Protein AF-A0A7J7G4H4-F1 (afdb_monomer)

Nearest PDB structures (foldseek):
  5lal-assembly2_B  TM=8.536E-01  e=6.443E-05  Arabidopsis thaliana
  6ooc-assembly1_B  TM=7.143E-01  e=7.112E-02  Glycyrrhiza echinata
  6ooc-assembly1_A  TM=6.023E-01  e=1.237E-01  Glycyrrhiza echinata

Sequence (104 aa):
MTNLMGKSCCMLFFVLLLTSSIFLGHSKKLNQYEPCNRLKLFYHDTMFNGTNVSNATAATVANATKLGNFDFGMLVVFDDPMTVDNHFVSSPVAREHRGSISTT

InterPro domains:
  IPR004265 Dirigent protein [PF03018] (37-95)
  IPR004265 Dirigent protein [PTHR46442] (8-95)

Structure (mmCIF, N/CA/C/O backbone):
data_AF-A0A7J7G4H4-F1
#
_entry.id   AF-A0A7J7G4H4-F1
#
loop_
_atom_site.group_PDB
_atom_site.id
_atom_site.type_symbol
_atom_site.label_atom_id
_atom_site.label_alt_id
_atom_site.label_comp_id
_atom_site.label_asym_id
_atom_site.label_entity_id
_atom_site.label_seq_id
_atom_site.pdbx_PDB_ins_code
_atom_site.Cartn_x
_atom_site.Cartn_y
_atom_site.Cartn_z
_atom_site.occupancy
_atom_site.B_iso_or_equiv
_atom_site.auth_seq_id
_atom_site.auth_comp_id
_atom_site.auth_asym_id
_atom_site.auth_atom_id
_atom_site.pdbx_PDB_model_num
ATOM 1 N N . MET A 1 1 ? -74.173 0.706 27.079 1.00 51.81 1 MET A N 1
ATOM 2 C CA . MET A 1 1 ? -72.860 0.159 26.651 1.00 51.81 1 MET A CA 1
ATOM 3 C C . MET A 1 1 ? -71.925 1.196 26.006 1.00 51.81 1 MET A C 1
ATOM 5 O O . MET A 1 1 ? -70.771 0.876 25.773 1.00 51.81 1 MET A O 1
ATOM 9 N N . THR A 1 2 ? -72.339 2.452 25.794 1.00 55.25 2 THR A N 1
ATOM 10 C CA . THR A 1 2 ? -71.518 3.501 25.145 1.00 55.25 2 THR A CA 1
ATOM 11 C C . THR A 1 2 ? -70.486 4.164 26.074 1.00 55.25 2 THR A C 1
ATOM 13 O O . THR A 1 2 ? -69.373 4.455 25.650 1.00 55.25 2 THR A O 1
ATOM 16 N N . ASN A 1 3 ? -70.801 4.324 27.365 1.00 55.53 3 ASN A N 1
ATOM 17 C CA . ASN A 1 3 ? -69.897 4.942 28.352 1.00 55.53 3 ASN A CA 1
ATOM 18 C C . ASN A 1 3 ? -68.682 4.069 28.732 1.00 55.53 3 ASN A C 1
ATOM 20 O O . ASN A 1 3 ? -67.641 4.598 29.120 1.00 55.53 3 ASN A O 1
ATOM 24 N N . LEU A 1 4 ? -68.800 2.739 28.623 1.00 54.69 4 LEU A N 1
ATOM 25 C CA . LEU A 1 4 ? -67.704 1.802 28.910 1.00 54.69 4 LEU A CA 1
ATOM 26 C C . LEU A 1 4 ? -66.691 1.764 27.752 1.00 54.69 4 LEU A C 1
ATOM 28 O O . LEU A 1 4 ? -65.487 1.754 27.988 1.00 54.69 4 LEU A O 1
ATOM 32 N N . MET A 1 5 ? -67.186 1.838 26.510 1.00 59.12 5 MET A N 1
ATOM 33 C CA . MET A 1 5 ? -66.379 1.900 25.285 1.00 59.12 5 MET A CA 1
ATOM 34 C C . MET A 1 5 ? -65.554 3.193 25.205 1.00 59.12 5 MET A C 1
ATOM 36 O O . MET A 1 5 ? -64.363 3.135 24.911 1.00 59.12 5 MET A O 1
ATOM 40 N N . GLY A 1 6 ? -66.148 4.341 25.557 1.00 62.16 6 GLY A N 1
ATOM 41 C CA . GLY A 1 6 ? -65.435 5.624 25.619 1.00 62.16 6 GLY A CA 1
ATOM 42 C C . GLY A 1 6 ? -64.328 5.644 26.678 1.00 62.16 6 GLY A C 1
ATOM 43 O O . GLY A 1 6 ? -63.203 6.035 26.384 1.00 62.16 6 GLY A O 1
ATOM 44 N N . LYS A 1 7 ? -64.605 5.126 27.885 1.00 66.31 7 LYS A N 1
ATOM 45 C CA . LYS A 1 7 ? -63.599 4.983 28.954 1.00 66.31 7 LYS A CA 1
ATOM 46 C C . LYS A 1 7 ? -62.466 4.036 28.559 1.00 66.31 7 LYS A C 1
ATOM 48 O O . LYS A 1 7 ? -61.307 4.372 28.769 1.00 66.31 7 LYS A O 1
ATOM 53 N N . SER A 1 8 ? -62.787 2.892 27.952 1.00 71.88 8 SER A N 1
ATOM 54 C CA . SER A 1 8 ? -61.786 1.937 27.462 1.00 71.88 8 SER A CA 1
ATOM 55 C C . SER A 1 8 ? -60.897 2.550 26.379 1.00 71.88 8 SER A C 1
ATOM 57 O O . SER A 1 8 ? -59.690 2.335 26.392 1.00 71.88 8 SER A O 1
ATOM 59 N N . CYS A 1 9 ? -61.470 3.348 25.473 1.00 74.12 9 CYS A N 1
ATOM 60 C CA . CYS A 1 9 ? -60.723 4.020 24.413 1.00 74.12 9 CYS A CA 1
ATOM 61 C C . CYS A 1 9 ? -59.807 5.123 24.967 1.00 74.12 9 CYS A C 1
ATOM 63 O O . CYS A 1 9 ? -58.652 5.222 24.559 1.00 74.12 9 CYS A O 1
ATOM 65 N N . CYS A 1 10 ? -60.282 5.906 25.943 1.00 75.75 10 CYS A N 1
ATOM 66 C CA . CYS A 1 10 ? -59.459 6.897 26.637 1.00 75.75 10 CYS A CA 1
ATOM 67 C C . CYS A 1 10 ? -58.296 6.241 27.390 1.00 75.75 10 CYS A C 1
ATOM 69 O O . CYS A 1 10 ? -57.165 6.699 27.273 1.00 75.75 10 CYS A O 1
ATOM 71 N N . MET A 1 11 ? -58.547 5.148 28.117 1.00 78.38 11 MET A N 1
ATOM 72 C CA . MET A 1 11 ? -57.490 4.423 28.833 1.00 78.38 11 MET A CA 1
ATOM 73 C C . MET A 1 11 ? -56.455 3.835 27.866 1.00 78.38 11 MET A C 1
ATOM 75 O O . MET A 1 11 ? -55.260 3.939 28.126 1.00 78.38 11 MET A O 1
ATOM 79 N N . LEU A 1 12 ? -56.887 3.295 26.719 1.00 79.44 12 LEU A N 1
ATOM 80 C CA . LEU A 1 12 ? -55.982 2.801 25.677 1.00 79.44 12 LEU A CA 1
ATOM 81 C C . LEU A 1 12 ? -55.112 3.928 25.097 1.00 79.44 12 LEU A C 1
ATOM 83 O O . LEU A 1 12 ? -53.911 3.754 24.909 1.00 79.44 12 LEU A O 1
ATOM 87 N N . PHE A 1 13 ? -55.705 5.101 24.862 1.00 78.62 13 PHE A N 1
ATOM 88 C CA . PHE A 1 13 ? -54.999 6.284 24.375 1.00 78.62 13 PHE A CA 1
ATOM 89 C C . PHE A 1 13 ? -53.950 6.783 25.381 1.00 78.62 13 PHE A C 1
ATOM 91 O O . PHE A 1 13 ? -52.820 7.074 24.997 1.00 78.62 13 PHE A O 1
ATOM 98 N N . PHE A 1 14 ? -54.277 6.799 26.678 1.00 77.00 14 PHE A N 1
ATOM 99 C CA . PHE A 1 14 ? -53.316 7.134 27.733 1.00 77.00 14 PHE A CA 1
ATOM 100 C C . PHE A 1 14 ? -52.170 6.120 27.834 1.00 77.00 14 PHE A C 1
ATOM 102 O O . PHE A 1 14 ? -51.022 6.523 28.003 1.00 77.00 14 PHE A O 1
ATOM 109 N N . VAL A 1 15 ? -52.444 4.820 27.678 1.00 80.31 15 VAL A N 1
ATOM 110 C CA . VAL A 1 15 ? -51.398 3.782 27.652 1.00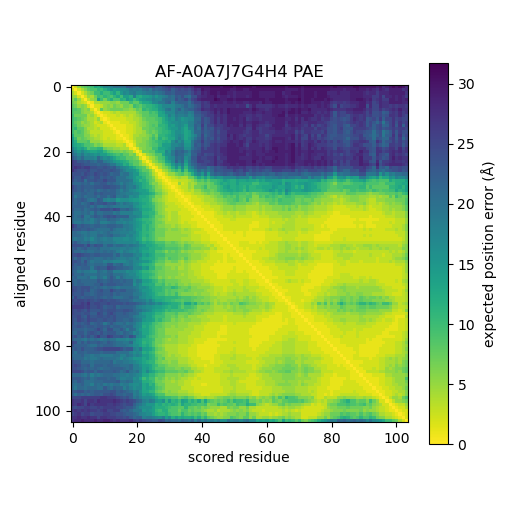 80.31 15 VAL A CA 1
ATOM 111 C C . VAL A 1 15 ? -50.472 3.965 26.446 1.00 80.31 15 VAL A C 1
ATOM 113 O O . VAL A 1 15 ? -49.254 3.945 26.611 1.00 80.31 15 VAL A O 1
ATOM 116 N N . LEU A 1 16 ? -51.023 4.231 25.257 1.00 75.50 16 LEU A N 1
ATOM 117 C CA . LEU A 1 16 ? -50.234 4.501 24.049 1.00 75.50 16 LEU A CA 1
ATOM 118 C C . LEU A 1 16 ? -49.337 5.740 24.219 1.00 75.50 16 LEU A C 1
ATOM 120 O O . LEU A 1 16 ? -48.149 5.684 23.895 1.00 75.50 16 LEU A O 1
ATOM 124 N N . LEU A 1 17 ? -49.861 6.819 24.811 1.00 71.31 17 LEU A N 1
ATOM 125 C CA . LEU A 1 17 ? -49.087 8.025 25.123 1.00 71.31 17 LEU A CA 1
ATOM 126 C C . LEU A 1 17 ? -47.944 7.749 26.109 1.00 71.31 17 LEU A C 1
ATOM 128 O O . LEU A 1 17 ? -46.825 8.201 25.879 1.00 71.31 17 LEU A O 1
ATOM 132 N N . LEU A 1 18 ? -48.181 6.964 27.163 1.00 68.50 18 LEU A N 1
ATOM 133 C CA . LEU A 1 18 ? -47.149 6.628 28.151 1.00 68.50 18 LEU A CA 1
ATOM 134 C C . LEU A 1 18 ? -46.035 5.745 27.565 1.00 68.50 18 LEU A C 1
ATOM 136 O O . LEU A 1 18 ? -44.878 5.883 27.959 1.00 68.50 18 LEU A O 1
ATOM 140 N N . THR A 1 19 ? -46.352 4.881 26.596 1.00 65.06 19 THR A N 1
ATOM 141 C CA . THR A 1 19 ? -45.348 4.041 25.915 1.00 65.06 19 THR A CA 1
ATOM 142 C C . THR A 1 19 ? -44.519 4.785 24.863 1.00 65.06 19 THR A C 1
ATOM 144 O O . THR A 1 19 ? -43.429 4.333 24.514 1.00 65.06 19 THR A O 1
ATOM 147 N N . SER A 1 20 ? -44.985 5.945 24.383 1.00 61.34 20 SER A N 1
ATOM 148 C CA . SER A 1 20 ? -44.292 6.728 23.345 1.00 61.34 20 SER A CA 1
ATOM 149 C C . SER A 1 20 ? -42.995 7.399 23.832 1.00 61.34 20 SER A C 1
ATOM 151 O O . SER A 1 20 ? -42.111 7.704 23.034 1.00 61.34 20 SER A O 1
ATOM 153 N N . SER A 1 21 ? -42.832 7.548 25.149 1.00 58.81 21 SER A N 1
ATOM 154 C CA . SER A 1 21 ? -41.698 8.226 25.794 1.00 58.81 21 SER A CA 1
ATOM 155 C C . SER A 1 21 ? -40.399 7.408 25.835 1.00 58.81 21 SER A C 1
ATOM 157 O O . SER A 1 21 ? -39.354 7.940 26.200 1.00 58.81 21 SER A O 1
ATOM 159 N N . ILE A 1 22 ? -40.444 6.110 25.506 1.00 58.12 22 ILE A N 1
ATOM 160 C CA . ILE A 1 22 ? -39.310 5.186 25.711 1.00 58.12 22 ILE A CA 1
ATOM 161 C C . ILE A 1 22 ? -38.322 5.209 24.526 1.00 58.12 22 ILE A C 1
ATOM 163 O O . ILE A 1 22 ? -37.174 4.795 24.667 1.00 58.12 22 ILE A O 1
ATOM 167 N N . PHE A 1 23 ? -38.708 5.774 23.378 1.00 56.94 23 PHE A N 1
ATOM 168 C CA . PHE A 1 23 ? -37.857 5.855 22.182 1.00 56.94 23 PHE A CA 1
ATOM 169 C C . PHE A 1 23 ? -37.127 7.193 22.025 1.00 56.94 23 PHE A C 1
ATOM 171 O O . PHE A 1 23 ? -36.811 7.601 20.906 1.00 56.94 23 PHE A O 1
ATOM 178 N N . LEU A 1 24 ? -36.798 7.878 23.126 1.00 55.22 24 LEU A N 1
ATOM 179 C CA . LEU A 1 24 ? -35.785 8.931 23.069 1.00 55.22 24 LEU A CA 1
ATOM 180 C C . LEU A 1 24 ? -34.416 8.250 22.969 1.00 55.22 24 LEU A C 1
ATOM 182 O O . LEU A 1 24 ? -33.733 7.992 23.960 1.00 55.22 24 LEU A O 1
ATOM 186 N N . GLY A 1 25 ? -34.093 7.858 21.734 1.00 61.19 25 GLY A N 1
ATOM 187 C CA . GLY A 1 25 ? -32.875 7.159 21.367 1.00 61.19 25 GLY A CA 1
ATOM 188 C C . GLY A 1 25 ? -31.673 7.821 22.022 1.00 61.19 25 GLY A C 1
ATOM 189 O O . GLY A 1 25 ? -31.473 9.031 21.914 1.00 61.19 25 GLY A O 1
ATOM 190 N N . HIS A 1 26 ? -30.892 7.010 22.726 1.00 60.50 26 HIS A N 1
ATOM 191 C CA . HIS A 1 26 ? -29.662 7.398 23.396 1.00 60.50 26 HIS A CA 1
ATOM 192 C C . HIS A 1 26 ? -28.606 7.746 22.333 1.00 60.50 26 HIS A C 1
ATOM 194 O O . HIS A 1 26 ? -27.673 6.987 22.074 1.00 60.50 26 HIS A O 1
ATOM 200 N N . SER A 1 27 ? -28.785 8.870 21.637 1.00 66.81 27 SER A N 1
ATOM 201 C CA . SER A 1 27 ? -27.823 9.346 20.657 1.00 66.81 27 SER A CA 1
ATOM 202 C C . SER A 1 27 ? -26.634 9.877 21.436 1.00 66.81 27 SER A C 1
ATOM 204 O O . SER A 1 27 ? -26.657 11.002 21.938 1.00 66.81 27 SER A O 1
ATOM 206 N N . LYS A 1 28 ? -25.589 9.054 21.574 1.00 71.50 28 LYS A N 1
ATOM 207 C CA . LYS A 1 28 ? -24.290 9.539 22.040 1.00 71.50 28 LYS A CA 1
ATOM 208 C C . LYS A 1 28 ? -23.916 10.725 21.155 1.00 71.50 28 LYS A C 1
ATOM 210 O O . LYS A 1 28 ? -23.801 10.582 19.939 1.00 71.50 28 LYS A O 1
ATOM 215 N N . LYS A 1 29 ? -23.790 11.907 21.758 1.00 79.38 29 LYS A N 1
ATOM 216 C CA . LYS A 1 29 ? -23.354 13.110 21.053 1.00 79.38 29 LYS A CA 1
ATOM 217 C C . LYS A 1 29 ? -21.950 12.832 20.525 1.00 79.38 29 LYS A C 1
ATOM 219 O O . LYS A 1 29 ? -21.027 12.669 21.319 1.00 79.38 29 LYS A O 1
ATOM 224 N N . LEU A 1 30 ? -21.808 12.720 19.205 1.00 86.25 30 LEU A N 1
ATOM 225 C CA . LEU A 1 30 ? -20.499 12.558 18.585 1.00 86.25 30 LEU A CA 1
ATOM 226 C C . LEU A 1 30 ? -19.674 13.803 18.899 1.00 86.25 30 LEU A C 1
ATOM 228 O O . LEU A 1 30 ? -20.122 14.933 18.684 1.00 86.25 30 LEU A O 1
ATOM 232 N N . ASN A 1 31 ? -18.485 13.593 19.445 1.00 87.50 31 ASN A N 1
ATOM 233 C CA . ASN A 1 31 ? -17.548 14.671 19.669 1.00 87.50 31 ASN A CA 1
ATOM 234 C C . ASN A 1 31 ? -16.834 14.968 18.345 1.00 87.50 31 ASN A C 1
ATOM 236 O O . ASN A 1 31 ? -16.105 14.136 17.824 1.00 87.50 31 ASN A O 1
ATOM 240 N N . GLN A 1 32 ? -17.067 16.157 17.793 1.00 88.25 32 GLN A N 1
ATOM 241 C CA . GLN A 1 32 ? -16.484 16.586 16.517 1.00 88.25 32 GLN A CA 1
ATOM 242 C C . GLN A 1 32 ? -14.972 16.835 16.605 1.00 88.25 32 GLN A C 1
ATOM 244 O O . GLN A 1 32 ? -14.302 16.904 15.579 1.00 88.25 32 GLN A O 1
ATOM 249 N N . TYR A 1 33 ? -14.436 16.968 17.820 1.00 91.38 33 TYR A N 1
ATOM 250 C CA . TYR A 1 33 ? -13.018 17.216 18.061 1.00 91.38 33 TYR A CA 1
ATOM 251 C C . TYR A 1 33 ? -12.202 15.928 18.207 1.00 91.38 33 TYR A C 1
ATOM 253 O O . TYR A 1 33 ? -10.978 16.000 18.314 1.00 91.38 33 TYR A O 1
ATOM 261 N N . GLU A 1 34 ? -12.840 14.753 18.208 1.00 90.69 34 GLU A N 1
ATOM 262 C CA . GLU A 1 34 ? -12.131 13.477 18.281 1.00 90.69 34 GLU A CA 1
ATOM 263 C C . GLU A 1 34 ? -12.672 12.446 17.281 1.00 90.69 34 GLU A C 1
ATOM 265 O O . GLU A 1 34 ? -13.871 12.390 17.005 1.00 90.69 34 GLU A O 1
ATOM 270 N N . PRO A 1 35 ? -11.798 11.600 16.712 1.00 90.94 35 PRO A N 1
ATOM 271 C CA . PRO A 1 35 ? -12.244 10.546 15.817 1.00 90.94 35 PRO A CA 1
ATOM 272 C C . PRO A 1 35 ? -13.046 9.496 16.592 1.00 90.94 35 PRO A C 1
ATOM 274 O O . PRO A 1 35 ? -12.636 9.054 17.664 1.00 90.94 35 PRO A O 1
ATOM 277 N N . CYS A 1 36 ? -14.153 9.036 16.007 1.00 90.69 36 CYS A N 1
ATOM 278 C CA . CYS A 1 36 ? -15.010 8.013 16.611 1.00 90.69 36 CYS A CA 1
ATOM 279 C C . CYS A 1 36 ? -14.303 6.654 16.745 1.00 90.69 36 CYS A C 1
ATOM 281 O O . CYS A 1 36 ? -14.615 5.888 17.647 1.00 90.69 36 CYS A O 1
ATOM 283 N N . ASN A 1 37 ? -13.360 6.367 15.841 1.00 90.38 37 ASN A N 1
ATOM 284 C CA . ASN A 1 37 ? -12.499 5.188 15.843 1.00 90.38 37 ASN A CA 1
ATOM 285 C C . ASN A 1 37 ? -11.128 5.555 15.263 1.00 90.38 37 ASN A C 1
ATOM 287 O O . ASN A 1 37 ? -11.029 6.417 14.390 1.00 90.38 37 ASN A O 1
ATOM 291 N N . ARG A 1 38 ? -10.067 4.884 15.723 1.00 92.31 38 ARG A N 1
ATOM 292 C CA . ARG A 1 38 ? -8.706 5.042 15.191 1.00 92.31 38 ARG A CA 1
ATOM 293 C C . ARG A 1 38 ? -8.197 3.701 14.682 1.00 92.31 38 ARG A C 1
ATOM 295 O O . ARG A 1 38 ? -7.928 2.808 15.479 1.00 92.31 38 ARG A O 1
ATOM 302 N N . LEU A 1 39 ? -8.042 3.588 13.369 1.00 94.44 39 LEU A N 1
ATOM 303 C CA . LEU A 1 39 ? -7.393 2.449 12.726 1.00 94.44 39 LEU A CA 1
ATOM 304 C C . LEU A 1 39 ? -5.900 2.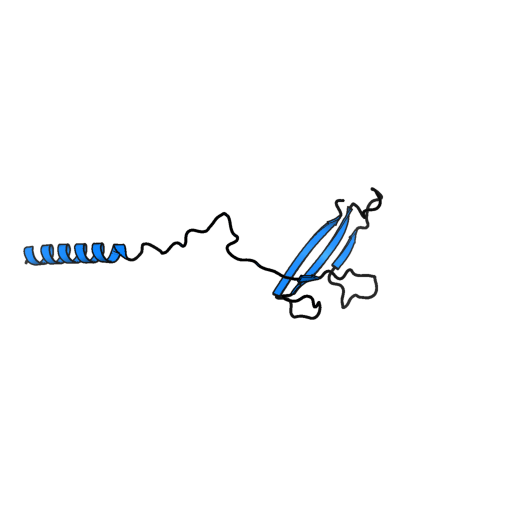756 12.594 1.00 94.44 39 LEU A C 1
ATOM 306 O O . LEU A 1 39 ? -5.526 3.814 12.092 1.00 94.44 39 LEU A O 1
ATOM 310 N N . LYS A 1 40 ? -5.054 1.846 13.076 1.00 95.88 40 LYS A N 1
ATOM 311 C CA . LYS A 1 40 ? -3.601 1.891 12.890 1.00 95.88 40 LYS A CA 1
ATOM 312 C C . LYS A 1 40 ? -3.189 0.594 12.222 1.00 95.88 40 LYS A C 1
ATOM 314 O O . LYS A 1 40 ? -3.338 -0.460 12.831 1.00 95.88 40 LYS A O 1
ATOM 319 N N . LEU A 1 41 ? -2.727 0.694 10.986 1.00 96.69 41 LEU A N 1
ATOM 320 C CA . LEU A 1 41 ? -2.330 -0.433 10.153 1.00 96.69 41 LEU A CA 1
ATOM 321 C C . LEU A 1 41 ? -0.972 -0.131 9.522 1.00 96.69 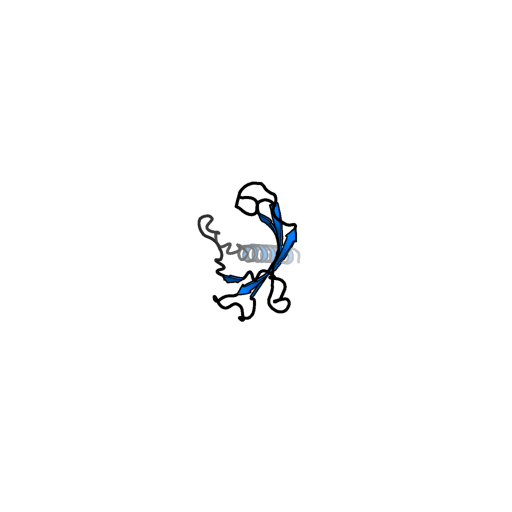41 LEU A C 1
ATOM 323 O O . LEU A 1 41 ? -0.609 1.036 9.360 1.00 96.69 41 LEU A O 1
ATOM 327 N N . PHE A 1 42 ? -0.252 -1.184 9.160 1.00 97.56 42 PHE A N 1
ATOM 328 C CA . PHE A 1 42 ? 0.992 -1.111 8.409 1.00 97.56 42 PHE A CA 1
ATOM 329 C C . PHE A 1 42 ? 0.692 -1.406 6.948 1.00 97.56 42 PHE A C 1
ATOM 331 O O . PHE A 1 42 ? 0.137 -2.455 6.637 1.00 97.56 42 PHE A O 1
ATOM 338 N N . TYR A 1 43 ? 1.010 -0.449 6.083 1.00 96.88 43 TYR A N 1
ATOM 339 C CA . TYR A 1 43 ? 0.887 -0.559 4.636 1.00 96.88 43 TYR A CA 1
ATOM 340 C C . TYR A 1 43 ? 2.197 -1.080 4.058 1.00 96.88 43 TYR A C 1
ATOM 342 O O . TYR A 1 43 ? 3.254 -0.542 4.396 1.00 96.88 43 TYR A O 1
ATOM 350 N N . HIS A 1 44 ? 2.129 -2.095 3.200 1.00 96.69 44 HIS A N 1
ATOM 351 C CA . HIS A 1 44 ? 3.317 -2.703 2.613 1.00 96.69 44 HIS A CA 1
ATOM 352 C C . HIS A 1 44 ? 3.267 -2.639 1.095 1.00 96.69 44 HIS A C 1
ATOM 354 O O . HIS A 1 44 ? 2.407 -3.264 0.485 1.00 96.69 44 HIS A O 1
ATOM 360 N N . ASP A 1 45 ? 4.241 -1.947 0.515 1.00 95.69 45 ASP A N 1
ATOM 361 C CA . ASP A 1 45 ? 4.480 -1.893 -0.925 1.00 95.69 45 ASP A CA 1
ATOM 362 C C . ASP A 1 45 ? 5.761 -2.674 -1.245 1.00 95.69 45 ASP A C 1
ATOM 364 O O . ASP A 1 45 ? 6.829 -2.419 -0.676 1.00 95.69 45 ASP A O 1
ATOM 368 N N . THR A 1 46 ? 5.652 -3.656 -2.138 1.00 96.56 46 THR A N 1
ATOM 369 C CA . THR A 1 46 ? 6.786 -4.374 -2.717 1.00 96.56 46 THR A CA 1
ATOM 370 C C . THR A 1 46 ? 6.782 -4.197 -4.231 1.00 96.56 46 THR A C 1
ATOM 372 O O . THR A 1 46 ? 6.110 -4.929 -4.960 1.00 96.56 46 THR A O 1
ATOM 375 N N . MET A 1 47 ? 7.603 -3.269 -4.717 1.00 96.94 47 MET A N 1
ATOM 376 C CA . MET A 1 47 ? 7.755 -3.007 -6.148 1.00 96.94 47 MET A CA 1
ATOM 377 C C . MET A 1 47 ? 8.352 -4.192 -6.917 1.00 96.94 47 MET A C 1
ATOM 379 O O . MET A 1 47 ? 9.323 -4.838 -6.500 1.00 96.94 47 MET A O 1
ATOM 383 N N . PHE A 1 48 ? 7.793 -4.451 -8.096 1.00 97.75 48 PHE A N 1
ATOM 384 C CA . PHE A 1 48 ? 8.321 -5.414 -9.048 1.00 97.75 48 PHE A CA 1
ATOM 385 C C . PHE A 1 48 ? 9.658 -4.936 -9.626 1.00 97.75 48 PHE A C 1
ATOM 387 O O . PHE A 1 48 ? 9.763 -3.837 -10.165 1.00 97.75 48 PHE A O 1
ATOM 394 N N . ASN A 1 49 ? 10.680 -5.788 -9.556 1.00 96.19 49 ASN A N 1
ATOM 395 C CA . ASN A 1 49 ? 12.048 -5.492 -9.989 1.00 96.19 49 ASN A CA 1
ATOM 396 C C . ASN A 1 49 ? 12.500 -6.307 -11.215 1.00 96.19 49 ASN A C 1
ATOM 398 O O . ASN A 1 49 ? 13.687 -6.334 -11.535 1.00 96.19 49 ASN A O 1
ATOM 402 N N . GLY A 1 50 ? 11.578 -7.012 -11.878 1.00 95.62 50 GLY A N 1
ATOM 403 C CA . GLY A 1 50 ? 11.874 -7.886 -13.017 1.00 95.62 50 GLY A CA 1
ATOM 404 C C . GLY A 1 50 ? 12.019 -9.368 -12.661 1.00 95.62 50 GLY A C 1
ATOM 405 O O . GLY A 1 50 ? 11.893 -10.212 -13.543 1.00 95.62 50 GLY A O 1
ATOM 406 N N . THR A 1 51 ? 12.243 -9.708 -11.386 1.00 97.69 51 THR A N 1
ATOM 407 C CA . THR A 1 51 ? 12.528 -11.096 -10.961 1.00 97.69 51 THR A CA 1
ATOM 408 C C . THR A 1 51 ? 11.633 -11.606 -9.832 1.00 97.69 51 THR A C 1
ATOM 410 O O . THR A 1 51 ? 11.467 -12.812 -9.672 1.00 97.69 51 THR A O 1
ATOM 413 N N . ASN A 1 52 ? 11.006 -10.711 -9.069 1.00 97.00 52 ASN A N 1
ATOM 414 C CA . ASN A 1 52 ? 10.235 -11.020 -7.862 1.00 97.00 52 ASN A CA 1
ATOM 415 C C . ASN A 1 52 ? 8.721 -11.142 -8.112 1.00 97.00 52 ASN A C 1
ATOM 417 O O . ASN A 1 52 ? 7.932 -10.690 -7.286 1.00 97.00 52 ASN A O 1
ATOM 421 N N . VAL A 1 53 ? 8.300 -11.761 -9.223 1.00 96.38 53 VAL A N 1
ATOM 422 C CA . VAL A 1 53 ? 6.873 -11.835 -9.618 1.00 96.38 53 VAL A CA 1
ATOM 423 C C . VAL A 1 53 ? 5.982 -12.401 -8.505 1.00 96.38 53 VAL A C 1
ATOM 425 O O . VAL A 1 53 ? 4.866 -11.936 -8.325 1.00 96.38 53 VAL A O 1
ATOM 428 N N . SER A 1 54 ? 6.465 -13.381 -7.734 1.00 95.25 54 SER A N 1
ATOM 429 C CA . SER A 1 54 ? 5.681 -14.013 -6.663 1.00 95.25 54 SER A CA 1
ATOM 430 C C . SER A 1 54 ? 5.454 -13.125 -5.438 1.00 95.25 54 SER A C 1
ATOM 432 O O . SER A 1 54 ? 4.553 -13.404 -4.655 1.00 95.25 54 SER A O 1
ATOM 434 N N . ASN A 1 55 ? 6.300 -12.110 -5.240 1.00 95.56 55 ASN A N 1
ATOM 435 C CA . ASN A 1 55 ? 6.339 -11.318 -4.009 1.00 95.56 55 ASN A CA 1
ATOM 436 C C . ASN A 1 55 ? 5.973 -9.851 -4.245 1.00 95.56 55 ASN A C 1
ATOM 438 O O . ASN A 1 55 ? 5.700 -9.143 -3.281 1.00 95.56 55 ASN A O 1
ATOM 442 N N . ALA A 1 56 ? 6.020 -9.385 -5.493 1.00 96.81 56 ALA A N 1
ATOM 443 C CA . ALA A 1 56 ? 5.682 -8.015 -5.828 1.00 96.81 56 ALA A CA 1
ATOM 444 C C . ALA A 1 56 ? 4.182 -7.764 -5.638 1.00 96.81 56 ALA A C 1
ATOM 446 O O . ALA A 1 56 ? 3.349 -8.558 -6.074 1.00 96.81 56 ALA A O 1
ATOM 447 N N . THR A 1 57 ? 3.858 -6.643 -5.009 1.00 96.81 57 THR A N 1
ATOM 448 C CA . THR A 1 57 ? 2.490 -6.147 -4.813 1.00 96.81 57 THR A CA 1
ATOM 449 C C . THR A 1 57 ? 2.211 -4.914 -5.669 1.00 96.81 57 THR A C 1
ATOM 451 O O . THR A 1 57 ? 1.054 -4.587 -5.912 1.00 96.81 57 THR A O 1
ATOM 454 N N . ALA A 1 58 ? 3.260 -4.300 -6.224 1.00 96.88 58 ALA A N 1
ATOM 455 C CA . ALA A 1 58 ? 3.181 -3.136 -7.091 1.00 96.88 58 ALA A CA 1
ATOM 456 C C . ALA A 1 58 ? 4.063 -3.279 -8.338 1.00 96.88 58 ALA A C 1
ATOM 458 O O . ALA A 1 58 ? 5.054 -4.013 -8.347 1.00 96.88 58 ALA A O 1
ATOM 459 N N . ALA A 1 59 ? 3.728 -2.560 -9.407 1.00 97.38 59 ALA A N 1
ATOM 460 C CA . ALA A 1 59 ? 4.521 -2.515 -10.629 1.00 97.38 59 ALA A CA 1
ATOM 461 C C . ALA A 1 59 ? 4.435 -1.151 -11.323 1.00 97.38 59 ALA A C 1
ATOM 463 O O . ALA A 1 59 ? 3.356 -0.570 -11.471 1.00 97.38 59 ALA A O 1
ATOM 464 N N . THR A 1 60 ? 5.576 -0.670 -11.824 1.00 97.06 60 THR A N 1
ATOM 465 C CA . THR A 1 60 ? 5.620 0.484 -12.729 1.00 97.06 60 THR A CA 1
ATOM 466 C C . THR A 1 60 ? 5.014 0.101 -14.072 1.00 97.06 60 THR A C 1
ATOM 468 O O . THR A 1 60 ? 5.491 -0.814 -14.742 1.00 97.06 60 THR A O 1
ATOM 471 N N . VAL A 1 61 ? 3.984 0.829 -14.490 1.00 96.81 61 VAL A N 1
ATOM 472 C CA . VAL A 1 61 ? 3.315 0.633 -15.785 1.00 96.81 61 VAL A CA 1
ATOM 473 C C . VAL A 1 61 ? 3.652 1.738 -16.790 1.00 96.81 61 VAL A C 1
ATOM 475 O O . VAL A 1 61 ? 3.492 1.534 -17.991 1.00 96.81 61 VAL A O 1
ATOM 478 N N . ALA A 1 62 ? 4.157 2.888 -16.328 1.00 96.56 62 ALA A N 1
ATOM 479 C CA . ALA A 1 62 ? 4.740 3.920 -17.184 1.00 96.56 62 ALA A CA 1
ATOM 480 C C . ALA A 1 62 ? 5.944 4.587 -16.505 1.00 96.56 62 ALA A C 1
ATOM 482 O O . ALA A 1 62 ? 5.893 4.911 -15.319 1.00 96.56 62 ALA A O 1
ATOM 483 N N . ASN A 1 63 ? 7.013 4.805 -17.275 1.00 96.00 63 ASN A N 1
ATOM 484 C CA . ASN A 1 63 ? 8.245 5.435 -16.798 1.00 96.00 63 ASN A CA 1
ATOM 485 C C . ASN A 1 63 ? 8.038 6.906 -16.417 1.00 96.00 63 ASN A C 1
ATOM 487 O O . ASN A 1 63 ? 7.157 7.582 -16.950 1.00 96.00 63 ASN A O 1
ATOM 491 N N . ALA A 1 64 ? 8.920 7.40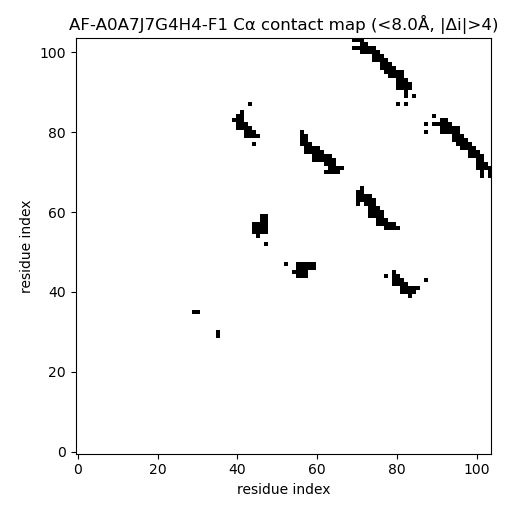9 -15.554 1.00 96.31 64 ALA A N 1
ATOM 492 C CA . ALA A 1 64 ? 9.002 8.826 -15.238 1.00 96.31 64 ALA A CA 1
ATOM 493 C C . ALA A 1 64 ? 9.265 9.692 -16.481 1.00 96.31 64 ALA A C 1
ATOM 495 O O . ALA A 1 64 ? 9.924 9.291 -17.447 1.00 96.31 64 ALA A O 1
ATOM 496 N N . THR A 1 65 ? 8.787 10.929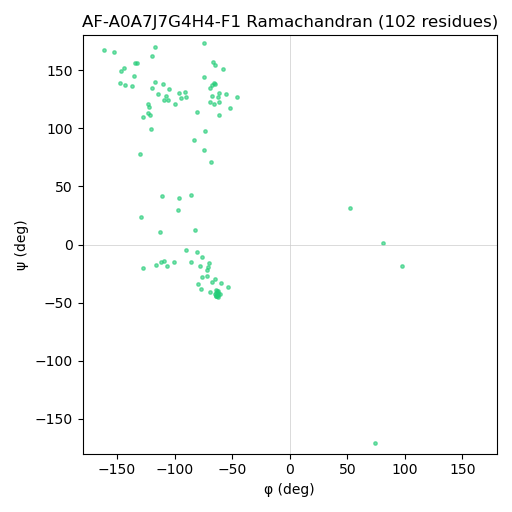 -16.423 1.00 95.38 65 THR A N 1
ATOM 497 C CA . THR A 1 65 ? 9.183 11.990 -17.350 1.00 95.38 65 THR A CA 1
ATOM 498 C C . THR A 1 65 ? 10.591 12.500 -17.020 1.00 95.38 65 THR A C 1
ATOM 500 O O . THR A 1 65 ? 11.174 12.169 -15.994 1.00 95.38 65 THR A O 1
ATOM 503 N N . LYS A 1 66 ? 11.140 13.371 -17.875 1.00 95.38 66 LYS A N 1
ATOM 504 C CA . LYS A 1 66 ? 12.434 14.038 -17.628 1.00 95.38 66 LYS A CA 1
ATOM 505 C C . LYS A 1 66 ? 12.324 15.268 -16.712 1.00 95.38 66 LYS A C 1
ATOM 507 O O . LYS A 1 66 ? 13.243 16.086 -16.681 1.00 95.38 66 LYS A O 1
ATOM 512 N N . LEU A 1 67 ? 11.186 15.465 -16.043 1.00 94.25 67 LEU A N 1
ATOM 513 C CA . LEU A 1 67 ? 10.945 16.648 -15.226 1.00 94.25 67 LEU A CA 1
ATOM 514 C C . LEU A 1 67 ? 11.559 16.474 -13.829 1.00 94.25 67 LEU A C 1
ATOM 516 O O . LEU A 1 67 ? 10.911 15.997 -12.903 1.00 94.25 67 LEU A O 1
ATOM 520 N N . GLY A 1 68 ? 12.817 16.893 -13.682 1.00 90.88 68 GLY A N 1
ATOM 521 C CA . GLY A 1 68 ? 13.547 16.823 -12.412 1.00 90.88 68 GLY A CA 1
ATOM 522 C C . GLY A 1 68 ? 14.002 15.408 -12.037 1.00 90.88 68 GLY A C 1
ATOM 523 O O . GLY A 1 68 ? 13.919 14.482 -12.838 1.00 90.88 68 GLY A O 1
ATOM 524 N N . ASN A 1 69 ? 14.495 15.255 -10.803 1.00 92.25 69 ASN A N 1
ATOM 525 C CA . ASN A 1 69 ? 15.060 14.004 -10.276 1.00 92.25 69 ASN A CA 1
ATOM 526 C C . ASN A 1 69 ? 14.159 13.389 -9.182 1.00 92.25 69 ASN A C 1
ATOM 528 O O . ASN A 1 69 ? 14.658 12.965 -8.143 1.00 92.25 69 ASN A O 1
ATOM 532 N N . PHE A 1 70 ? 12.839 13.399 -9.397 1.00 91.88 70 PHE A N 1
ATOM 533 C CA . PHE A 1 70 ? 11.822 12.935 -8.433 1.00 91.88 70 PHE A CA 1
ATOM 534 C C . PHE A 1 70 ? 10.820 11.945 -9.060 1.00 91.88 70 PHE A C 1
ATOM 536 O O . PHE A 1 70 ? 9.674 11.837 -8.633 1.00 91.88 70 PHE A O 1
ATOM 543 N N . ASP A 1 71 ? 11.221 11.272 -10.144 1.00 94.56 71 ASP A N 1
ATOM 544 C CA . ASP A 1 71 ? 10.390 10.320 -10.892 1.00 94.56 71 ASP A CA 1
ATOM 545 C C . ASP A 1 71 ? 9.017 10.872 -11.322 1.00 94.56 71 ASP A C 1
ATOM 547 O O . ASP A 1 71 ? 8.034 10.138 -11.438 1.00 94.56 71 ASP A O 1
ATOM 551 N N . PHE A 1 72 ? 8.940 12.184 -11.578 1.00 95.88 72 PHE A N 1
ATOM 552 C CA . PHE A 1 72 ? 7.691 12.869 -11.901 1.00 95.88 72 PHE A CA 1
ATOM 553 C C . PHE A 1 72 ? 6.989 12.214 -13.094 1.00 95.88 72 PHE A C 1
ATOM 555 O O . PHE A 1 72 ? 7.572 12.043 -14.169 1.00 95.88 72 PHE A O 1
ATOM 562 N N . GLY A 1 73 ? 5.707 11.906 -12.929 1.00 96.00 73 GLY A N 1
ATOM 563 C CA . GLY A 1 73 ? 4.860 11.282 -13.938 1.00 96.00 73 GLY A CA 1
ATOM 564 C C . GLY A 1 73 ? 5.008 9.764 -14.050 1.00 96.00 73 GLY A C 1
ATOM 565 O O . GLY A 1 73 ? 4.319 9.172 -14.878 1.00 96.00 73 GLY A O 1
ATOM 566 N N . MET A 1 74 ? 5.853 9.120 -13.236 1.00 96.94 74 MET A N 1
ATOM 567 C CA . MET A 1 74 ? 5.884 7.659 -13.147 1.00 96.94 74 MET A CA 1
ATOM 568 C C . MET A 1 74 ? 4.530 7.141 -12.650 1.00 96.94 74 MET A C 1
ATOM 570 O O . MET A 1 74 ? 4.020 7.627 -11.640 1.00 96.94 74 MET A O 1
ATOM 574 N N . LEU A 1 75 ? 3.960 6.160 -13.353 1.00 96.94 75 LEU A N 1
ATOM 575 C CA . LEU A 1 75 ? 2.696 5.519 -12.985 1.00 96.94 75 LEU A CA 1
ATOM 576 C C . LEU A 1 75 ? 2.975 4.123 -12.430 1.00 96.94 75 LEU A C 1
ATOM 578 O O . LEU A 1 75 ? 3.571 3.286 -13.114 1.00 96.94 75 LEU A O 1
ATOM 582 N N . VAL A 1 76 ? 2.489 3.872 -11.220 1.00 97.00 76 VAL A N 1
ATOM 583 C CA . VAL A 1 76 ? 2.591 2.591 -10.515 1.00 97.00 76 VAL A CA 1
ATOM 584 C C . VAL A 1 76 ? 1.186 2.069 -10.238 1.00 97.00 76 VAL A C 1
ATOM 586 O O . VAL A 1 76 ? 0.321 2.830 -9.811 1.00 97.00 76 VAL A O 1
ATOM 589 N N . VAL A 1 77 ? 0.950 0.784 -10.489 1.00 97.00 77 VAL A N 1
ATOM 590 C CA . VAL A 1 77 ? -0.282 0.072 -10.112 1.00 97.00 77 VAL A CA 1
ATOM 591 C C . VAL A 1 77 ? 0.050 -0.914 -9.003 1.00 97.00 77 VAL A C 1
ATOM 593 O O . VAL A 1 77 ? 1.083 -1.576 -9.088 1.00 97.00 77 VAL A O 1
ATOM 596 N N . PHE A 1 78 ? -0.809 -1.013 -7.990 1.00 97.06 78 PHE A N 1
ATOM 597 C CA . PHE A 1 78 ? -0.560 -1.821 -6.798 1.00 97.06 78 PHE A CA 1
ATOM 598 C C . PHE A 1 78 ? -1.820 -2.501 -6.245 1.00 97.06 78 PHE A C 1
ATOM 600 O O . PHE A 1 78 ? -2.940 -2.024 -6.443 1.00 97.06 78 PHE A O 1
ATOM 607 N N . ASP A 1 79 ? -1.595 -3.639 -5.584 1.00 97.00 79 ASP A N 1
ATOM 608 C CA . ASP A 1 79 ? -2.506 -4.400 -4.719 1.00 97.00 79 ASP A CA 1
ATOM 609 C C . ASP A 1 79 ? -1.768 -4.691 -3.400 1.00 97.00 79 ASP A C 1
ATOM 611 O O . ASP A 1 79 ? -1.227 -5.781 -3.163 1.00 97.00 79 ASP A O 1
ATOM 615 N N . ASP A 1 80 ? -1.702 -3.666 -2.556 1.00 97.19 80 ASP A N 1
ATOM 616 C CA . ASP A 1 80 ? -0.840 -3.647 -1.381 1.00 97.19 80 ASP A CA 1
ATOM 617 C C . ASP A 1 80 ? -1.596 -4.108 -0.122 1.00 97.19 80 ASP A C 1
ATOM 619 O O . ASP A 1 80 ? -2.663 -3.569 0.214 1.00 97.19 80 ASP A O 1
ATOM 623 N N . PRO A 1 81 ? -1.073 -5.108 0.616 1.00 97.25 81 PRO A N 1
ATOM 624 C CA . PRO A 1 81 ? -1.681 -5.574 1.851 1.00 97.25 81 PRO A CA 1
ATOM 625 C C . PRO A 1 81 ? -1.454 -4.591 3.004 1.00 97.25 81 PRO A C 1
ATOM 627 O O . PRO A 1 81 ? -0.379 -4.017 3.177 1.00 97.25 81 PRO A O 1
ATOM 630 N N . MET A 1 82 ? -2.467 -4.473 3.862 1.00 97.75 82 MET A N 1
ATOM 631 C CA . MET A 1 82 ? -2.376 -3.777 5.142 1.00 97.75 82 MET A CA 1
ATOM 632 C C . MET A 1 82 ? -2.540 -4.760 6.302 1.00 97.75 82 MET A C 1
ATOM 634 O O . MET A 1 82 ? -3.517 -5.513 6.351 1.00 97.75 82 MET A O 1
ATOM 638 N N . THR A 1 83 ? -1.623 -4.728 7.266 1.00 98.25 83 THR A N 1
ATOM 639 C CA . THR A 1 83 ? -1.586 -5.641 8.423 1.00 98.25 83 THR A CA 1
ATOM 640 C C . THR A 1 83 ? -1.696 -4.878 9.745 1.00 98.25 83 THR A C 1
ATOM 642 O O . THR A 1 83 ? -1.501 -3.664 9.811 1.00 98.25 83 THR A O 1
ATOM 645 N N . VAL A 1 84 ? -2.042 -5.585 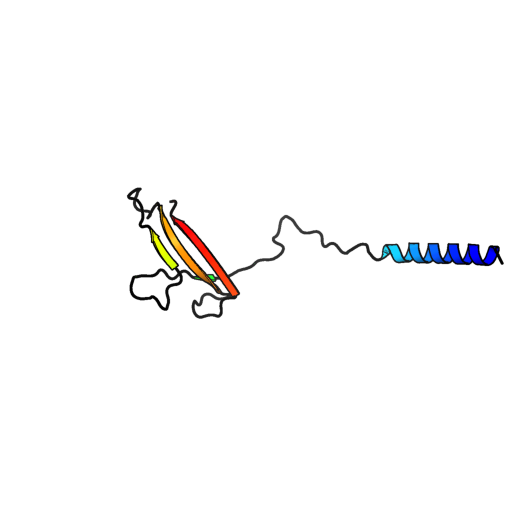10.825 1.00 97.62 84 VAL A N 1
ATOM 646 C CA . VAL A 1 84 ? -2.143 -4.991 12.175 1.00 97.62 84 VAL A CA 1
ATOM 647 C C . VAL A 1 84 ? -0.761 -4.768 12.799 1.00 97.62 84 VAL A C 1
ATOM 649 O O . VAL A 1 84 ? -0.587 -3.857 13.607 1.00 97.62 84 VAL A O 1
ATOM 652 N N . ASP A 1 85 ? 0.227 -5.572 12.411 1.00 96.62 85 ASP A N 1
ATOM 653 C CA . ASP A 1 85 ? 1.621 -5.487 12.837 1.00 96.62 85 ASP A CA 1
ATOM 654 C C . ASP A 1 85 ? 2.558 -5.182 11.660 1.00 96.62 85 ASP A C 1
ATOM 656 O O . ASP A 1 85 ? 2.151 -5.212 10.502 1.00 96.62 85 ASP A O 1
ATOM 660 N N . ASN A 1 86 ? 3.824 -4.872 11.937 1.00 96.50 86 ASN A N 1
ATOM 661 C CA . ASN A 1 86 ? 4.784 -4.470 10.907 1.00 96.50 86 ASN A CA 1
ATOM 662 C C . ASN A 1 86 ? 5.483 -5.664 10.227 1.00 96.50 86 ASN A C 1
ATOM 664 O O . ASN A 1 86 ? 6.700 -5.648 10.048 1.00 96.50 86 ASN A O 1
ATOM 668 N N . HIS A 1 87 ? 4.741 -6.721 9.894 1.00 95.81 87 HIS A N 1
ATOM 669 C CA . HIS A 1 87 ? 5.285 -7.892 9.208 1.00 95.81 87 HIS A CA 1
ATOM 670 C C . HIS A 1 87 ? 4.524 -8.150 7.907 1.00 95.81 87 HIS A C 1
ATOM 672 O O . HIS A 1 87 ? 3.327 -8.416 7.920 1.00 95.81 87 HIS A O 1
ATOM 678 N N . PHE A 1 88 ? 5.240 -8.136 6.782 1.00 92.00 88 PHE A N 1
ATOM 679 C CA . PHE A 1 88 ? 4.656 -8.317 5.448 1.00 92.00 88 PHE A CA 1
ATOM 680 C C . PHE A 1 88 ? 3.938 -9.665 5.259 1.00 92.00 88 PHE A C 1
ATOM 682 O O . PHE A 1 88 ? 2.939 -9.751 4.555 1.00 92.00 88 PHE A O 1
ATOM 689 N N . VAL A 1 89 ? 4.434 -10.726 5.905 1.00 93.62 89 VAL A N 1
ATOM 690 C CA . VAL A 1 89 ? 3.869 -12.086 5.800 1.00 93.62 89 VAL A CA 1
ATOM 691 C C . VAL A 1 89 ? 2.632 -12.308 6.678 1.00 93.62 89 VAL A C 1
ATOM 693 O O . VAL A 1 89 ? 2.013 -13.371 6.602 1.00 93.62 89 VAL A O 1
ATOM 696 N N . SER A 1 90 ? 2.276 -11.340 7.528 1.00 97.00 90 SER A N 1
ATOM 697 C CA . SER A 1 90 ? 1.076 -11.424 8.359 1.00 97.00 90 SER A CA 1
ATOM 698 C C . SER A 1 90 ? -0.189 -11.435 7.506 1.00 97.00 90 SER A C 1
ATOM 700 O O . SER A 1 90 ? -0.232 -10.914 6.393 1.00 97.00 90 SER A O 1
ATOM 702 N N . SER A 1 91 ? -1.260 -12.020 8.047 1.00 97.38 91 SER A N 1
ATOM 703 C CA . SER A 1 91 ? -2.560 -12.026 7.371 1.00 97.38 91 SER A CA 1
ATOM 704 C C . SER A 1 91 ? -3.068 -10.588 7.167 1.00 97.38 91 SER A C 1
ATOM 706 O O . SER A 1 91 ? -3.219 -9.864 8.158 1.00 97.38 91 SER A O 1
ATOM 708 N N . PRO A 1 92 ? -3.355 -10.162 5.923 1.00 96.88 92 PRO A N 1
ATOM 709 C CA . PRO A 1 92 ? -3.873 -8.826 5.660 1.00 96.88 92 PRO A CA 1
ATOM 710 C C . PRO A 1 92 ? -5.267 -8.647 6.262 1.00 96.88 92 PRO A C 1
ATOM 712 O O . PRO A 1 92 ? -6.119 -9.529 6.153 1.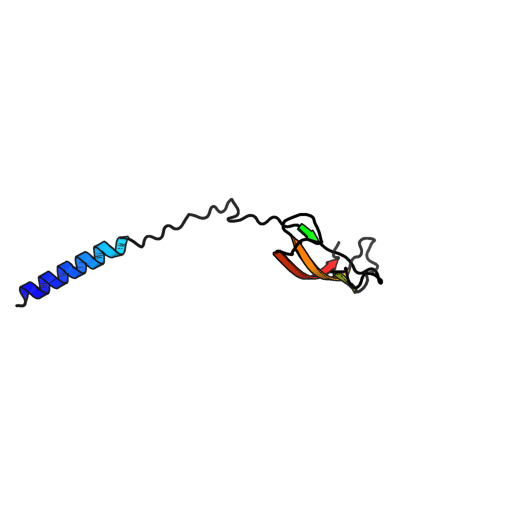00 96.88 92 PRO A O 1
ATOM 715 N N . VAL A 1 93 ? -5.517 -7.482 6.856 1.00 97.38 93 VAL A N 1
ATOM 716 C CA . VAL A 1 93 ? -6.850 -7.074 7.336 1.00 97.38 93 VAL A CA 1
ATOM 717 C C . VAL A 1 93 ? -7.548 -6.113 6.374 1.00 97.38 93 VAL A C 1
ATOM 719 O O . VAL A 1 93 ? -8.756 -5.912 6.472 1.00 97.38 93 VAL A O 1
ATOM 722 N N . ALA A 1 94 ? -6.795 -5.539 5.435 1.00 96.00 94 ALA A N 1
ATOM 723 C CA . ALA A 1 94 ? -7.292 -4.771 4.302 1.00 96.00 94 ALA A CA 1
ATOM 724 C C . ALA A 1 94 ? -6.294 -4.855 3.134 1.00 96.00 94 ALA A C 1
ATOM 726 O O . ALA A 1 94 ? -5.150 -5.276 3.317 1.00 96.00 94 ALA A O 1
ATOM 727 N N . ARG A 1 95 ? -6.737 -4.452 1.941 1.00 95.88 95 ARG A N 1
ATOM 728 C CA . ARG A 1 95 ? -5.906 -4.299 0.740 1.00 95.88 95 ARG A CA 1
ATOM 729 C C . ARG A 1 95 ? -6.274 -3.011 0.019 1.00 95.88 95 ARG A C 1
ATOM 731 O O . ARG A 1 95 ? -7.463 -2.713 -0.127 1.00 95.88 95 ARG A O 1
ATOM 738 N N . GLU A 1 96 ? -5.270 -2.267 -0.418 1.00 94.50 96 GLU A N 1
ATOM 739 C CA . GLU A 1 96 ? -5.441 -1.105 -1.290 1.00 94.50 96 GLU A CA 1
ATOM 740 C C . GLU A 1 96 ? -5.207 -1.558 -2.727 1.00 94.50 96 GLU A C 1
ATOM 742 O O . GLU A 1 96 ? -4.227 -2.243 -2.992 1.00 94.50 96 GLU A O 1
ATOM 747 N N . HIS A 1 97 ? -6.130 -1.213 -3.623 1.00 93.19 97 HIS A N 1
ATOM 748 C CA . HIS A 1 97 ? -5.967 -1.479 -5.046 1.00 93.19 97 HIS A CA 1
ATOM 749 C C . HIS A 1 97 ? -6.185 -0.181 -5.820 1.00 93.19 97 HIS A C 1
ATOM 751 O O . HIS A 1 97 ? -7.321 0.309 -5.916 1.00 93.19 97 HIS A O 1
ATOM 757 N N . ARG A 1 98 ? -5.116 0.382 -6.386 1.00 91.50 98 ARG A N 1
ATOM 758 C CA . ARG A 1 98 ? -5.164 1.651 -7.122 1.00 91.50 98 ARG A CA 1
ATOM 759 C C . ARG A 1 98 ? -3.940 1.817 -8.027 1.00 91.50 98 ARG A C 1
ATOM 761 O O . ARG A 1 98 ? -2.972 1.067 -7.968 1.00 91.50 98 ARG A O 1
ATOM 768 N N . GLY A 1 99 ? -4.017 2.806 -8.918 1.00 86.62 99 GLY A N 1
ATOM 769 C C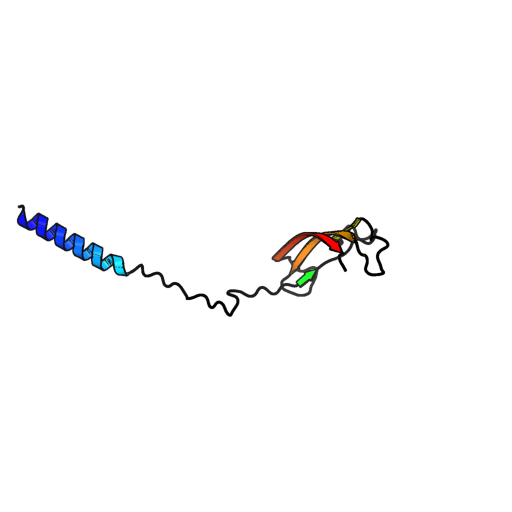A . GLY A 1 99 ? -2.859 3.374 -9.604 1.00 86.62 99 GLY A CA 1
ATOM 770 C C . GLY A 1 99 ? -2.488 4.741 -9.024 1.00 86.62 99 GLY A C 1
ATOM 771 O O . GLY A 1 99 ? -3.368 5.585 -8.833 1.00 86.62 99 GLY A O 1
ATOM 772 N N . SER A 1 100 ? -1.202 4.970 -8.771 1.00 89.75 100 SER A N 1
ATOM 773 C CA . SER A 1 100 ? -0.655 6.245 -8.299 1.00 89.75 100 SER A CA 1
ATOM 774 C C . SER A 1 100 ? 0.315 6.821 -9.322 1.00 89.75 100 SER A C 1
ATOM 776 O O . SER A 1 100 ? 1.100 6.094 -9.931 1.00 89.75 100 SER A O 1
ATOM 778 N N . ILE A 1 101 ? 0.249 8.138 -9.503 1.00 89.69 101 ILE A N 1
ATOM 779 C CA . ILE A 1 101 ? 1.164 8.903 -10.350 1.00 89.69 101 ILE A CA 1
ATOM 780 C C . ILE A 1 101 ? 2.074 9.700 -9.422 1.00 89.69 101 ILE A C 1
ATOM 782 O O . ILE A 1 101 ? 1.575 10.430 -8.567 1.00 89.69 101 ILE A O 1
ATOM 786 N N . SER A 1 102 ? 3.390 9.589 -9.600 1.00 89.00 102 SER A N 1
ATOM 787 C CA . SER A 1 102 ? 4.345 10.444 -8.890 1.00 89.00 102 SER A CA 1
ATOM 788 C C . SER A 1 102 ? 4.171 11.892 -9.346 1.00 89.00 102 SER A C 1
ATOM 790 O O . SER A 1 102 ? 4.290 12.186 -10.539 1.00 89.00 102 SER A O 1
ATOM 792 N N . THR A 1 103 ? 3.857 12.800 -8.421 1.00 85.38 103 THR A N 1
ATOM 793 C CA . THR A 1 103 ? 3.556 14.200 -8.758 1.00 85.38 103 THR A CA 1
ATOM 794 C C . THR A 1 103 ? 4.585 15.213 -8.280 1.00 85.38 103 THR A C 1
ATOM 796 O O . THR A 1 103 ? 4.520 16.328 -8.779 1.00 85.38 103 THR A O 1
ATOM 799 N N . THR A 1 104 ? 5.503 14.879 -7.368 1.00 61.16 104 THR A N 1
ATOM 800 C CA . THR A 1 104 ? 6.584 15.761 -6.864 1.00 61.16 104 THR A CA 1
ATOM 801 C C . THR A 1 104 ? 7.423 15.044 -5.825 1.00 61.16 104 THR A C 1
ATOM 803 O O . THR A 1 104 ? 6.788 1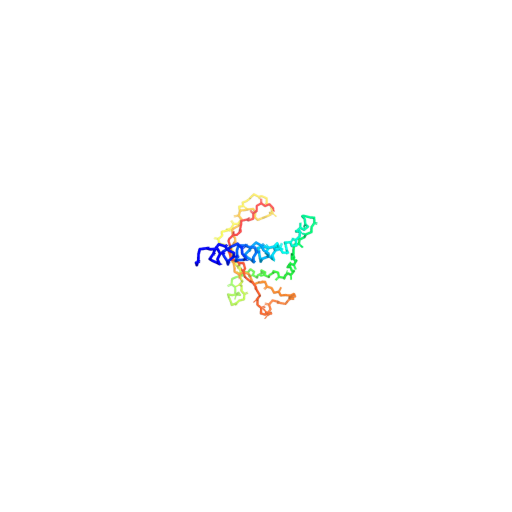4.394 -4.962 1.00 61.16 104 THR A O 1
#

Foldseek 3Di:
DVVVVVVVVVVVVVVVVVVVPPPPPPPPPDDPVDDPDDDDKDKDAAEDPPPPVVQHFKYFPDFADPPDDQRAFTKMWGFIFIGSDHDRPDDGPDTDGDIDGRHD

Secondary structure (DSSP, 8-state):
-HHHHHHHHHHHHHHHHHHGGGG--------TTS-S-----EE---B--SS-TTT-SEEEEEPPPSSSSS-TT-EEEEEEEEESSS-TTSPPSEEEEEEEE---

Radius of gyration: 30.51 Å; Cα contacts (8 Å, |Δi|>4): 136; chains: 1; bounding box: 88×31×47 Å

Organism: Camellia sinensis (NCBI:txid4442)

Mean predicted aligned error: 11.74 Å

Solvent-accessible surface area (backbone atoms only — not comparable to full-atom values): 6440 Å² total; per-residue (Å²): 121,67,72,59,53,52,52,51,51,52,52,51,50,53,51,54,58,65,61,63,68,74,72,71,67,86,69,75,78,79,55,89,90,51,76,96,71,85,90,74,66,35,79,48,83,33,71,50,78,91,78,43,77,92,68,37,29,25,36,77,78,41,74,49,48,86,61,69,95,55,49,22,58,20,29,35,41,33,56,24,46,22,16,80,52,95,48,90,89,50,77,60,80,46,70,49,75,54,74,49,64,37,80,111

pLDDT: mean 86.54, std 13.95, range [51.81, 98.25]